Protein AF-A0A450S3E3-F1 (afdb_monomer_lite)

Foldseek 3Di:
DAEDEEEAADDDAAAPCPVVQYYYYHYDDPPPCVVRRYDPPRDDDDDDDDDPVLVVVVPDPVPLPDAPPPRVDPPLVNNLSVLVVVCVVPVDPSSVVVSVVSVD

Organism: NCBI:txid2126562

InterPro domains:
  IPR002489 Glutamate synthase, alpha subunit, C-terminal [PF01493] (1-53)
  IPR036485 Glutamate synthase, alpha subunit, C-terminal domain superfamily [G3DSA:2.160.20.60] (1-104)
  IPR036485 Glutamate synthase, alpha subunit, C-terminal domain superfamily [SSF69336] (1-100)
  IPR051394 Glutamate Synthase [PTHR43100] (1-51)

Secondary structure (DSSP, 8-state):
-EEEEEEE-S---TTBTTT--EEEEEE--SSS-HHHHB-TTS----PPPPPHHHHHHTT-TTGGGS--S-TTS-HHHHHHHHHHHHHHHH--HHHHHHHHHHH-

Structure (mmCIF, N/CA/C/O backbone):
data_AF-A0A450S3E3-F1
#
_entry.id   AF-A0A450S3E3-F1
#
loop_
_atom_site.group_PDB
_atom_site.id
_atom_site.type_symbol
_atom_site.label_atom_id
_atom_site.label_alt_id
_atom_site.label_comp_id
_atom_site.label_asym_id
_atom_site.label_entity_id
_atom_site.label_seq_id
_atom_site.pdbx_PDB_ins_code
_atom_site.Cartn_x
_atom_site.Cartn_y
_atom_site.Cartn_z
_atom_site.occupancy
_atom_site.B_iso_or_equiv
_atom_site.auth_seq_id
_atom_site.auth_comp_id
_atom_site.auth_asym_id
_atom_site.auth_atom_id
_atom_site.pdbx_PDB_model_num
ATOM 1 N N . MET A 1 1 ? 4.925 7.722 -10.499 1.00 93.38 1 MET A N 1
ATOM 2 C CA . MET A 1 1 ? 4.637 8.325 -9.174 1.00 93.38 1 MET A CA 1
ATOM 3 C C . MET A 1 1 ? 5.932 8.919 -8.649 1.00 93.38 1 MET A C 1
ATOM 5 O O . MET A 1 1 ? 6.936 8.222 -8.715 1.00 93.38 1 MET A O 1
ATOM 9 N N . THR A 1 2 ? 5.913 10.179 -8.210 1.00 94.38 2 THR A N 1
ATOM 10 C CA . THR A 1 2 ? 7.109 10.942 -7.794 1.00 94.38 2 THR A CA 1
ATOM 11 C C . THR A 1 2 ? 7.178 11.210 -6.286 1.00 94.38 2 THR A C 1
ATOM 13 O O . THR A 1 2 ? 8.188 11.700 -5.793 1.00 94.38 2 THR A O 1
ATOM 16 N N . GLY A 1 3 ? 6.121 10.886 -5.540 1.00 93.50 3 GLY A N 1
ATOM 17 C CA . GLY A 1 3 ? 6.035 11.038 -4.092 1.00 93.50 3 GLY A CA 1
ATOM 18 C C . GLY A 1 3 ? 4.664 10.607 -3.568 1.00 93.50 3 GLY A C 1
ATOM 19 O O . GLY A 1 3 ? 3.756 10.317 -4.349 1.00 93.50 3 GLY A O 1
ATOM 20 N N . GLY A 1 4 ? 4.517 10.582 -2.243 1.00 93.62 4 GLY A N 1
ATOM 21 C CA . GLY A 1 4 ? 3.275 10.197 -1.570 1.00 93.62 4 GLY A CA 1
ATOM 22 C C . GLY A 1 4 ? 3.165 8.703 -1.260 1.00 93.62 4 GLY A C 1
ATOM 23 O O . GLY A 1 4 ? 4.139 7.952 -1.344 1.00 93.62 4 GLY A O 1
ATOM 24 N N . VAL A 1 5 ? 1.964 8.298 -0.843 1.00 95.62 5 VAL A N 1
ATOM 25 C CA . VAL A 1 5 ? 1.649 6.936 -0.400 1.00 95.62 5 VAL A CA 1
ATOM 26 C C . VAL A 1 5 ? 0.365 6.481 -1.081 1.00 95.62 5 VAL A C 1
ATOM 28 O O . VAL A 1 5 ? -0.637 7.194 -1.048 1.00 95.62 5 VAL A O 1
ATOM 31 N N . VAL A 1 6 ? 0.384 5.289 -1.670 1.00 96.50 6 VAL A N 1
ATOM 32 C CA . VAL A 1 6 ? -0.779 4.659 -2.305 1.00 96.50 6 VAL A CA 1
ATOM 33 C C . VAL A 1 6 ? -1.071 3.323 -1.628 1.00 96.50 6 VAL A C 1
ATOM 35 O O . VAL A 1 6 ? -0.157 2.567 -1.313 1.00 96.50 6 VAL A O 1
ATOM 38 N N . VAL A 1 7 ? -2.352 3.014 -1.431 1.00 97.56 7 VAL A N 1
ATOM 39 C CA . VAL A 1 7 ? -2.819 1.700 -0.970 1.00 97.56 7 VAL A CA 1
ATOM 40 C C . VAL A 1 7 ? -3.748 1.121 -2.032 1.00 97.56 7 VAL A C 1
ATOM 42 O O . VAL A 1 7 ? -4.697 1.781 -2.451 1.00 97.56 7 VAL A O 1
ATOM 45 N N . VAL A 1 8 ? -3.486 -0.112 -2.463 1.00 97.44 8 VAL A N 1
ATOM 46 C CA . VAL A 1 8 ? -4.289 -0.840 -3.451 1.00 97.44 8 VAL A CA 1
ATOM 47 C C . VAL A 1 8 ? -4.811 -2.131 -2.818 1.00 97.44 8 VAL A C 1
ATOM 49 O O . VAL A 1 8 ? -4.083 -3.113 -2.703 1.00 97.44 8 VAL A O 1
ATOM 52 N N . LEU A 1 9 ? -6.088 -2.140 -2.424 1.00 96.69 9 LEU A N 1
ATOM 53 C CA . LEU A 1 9 ? -6.764 -3.262 -1.736 1.00 96.69 9 LEU A CA 1
ATOM 54 C C . LEU A 1 9 ? -7.459 -4.242 -2.703 1.00 96.69 9 LEU A C 1
ATOM 56 O O . LEU A 1 9 ? -8.442 -4.914 -2.374 1.00 96.69 9 LEU A O 1
ATOM 60 N N . GLY A 1 10 ? -6.950 -4.312 -3.932 1.00 93.56 10 GLY A N 1
ATOM 61 C CA . GLY A 1 10 ? -7.502 -5.124 -5.007 1.00 93.56 10 GLY A CA 1
ATOM 62 C C . GLY A 1 10 ? -6.473 -5.444 -6.086 1.00 93.56 10 GLY A C 1
ATOM 63 O O . GLY A 1 10 ? -5.290 -5.126 -5.977 1.00 93.56 10 GLY A O 1
ATOM 64 N N . LYS A 1 11 ? -6.932 -6.087 -7.162 1.00 94.25 11 LYS A N 1
ATOM 65 C CA . LYS A 1 11 ? -6.054 -6.557 -8.236 1.00 94.25 11 LYS A CA 1
ATOM 66 C C . LYS A 1 11 ? -5.426 -5.384 -9.006 1.00 94.25 11 LYS A C 1
ATOM 68 O O . LYS A 1 11 ? -6.134 -4.611 -9.642 1.00 94.25 11 LYS A O 1
ATOM 73 N N . SER A 1 12 ? -4.096 -5.315 -9.031 1.00 94.00 12 SER A N 1
ATOM 74 C CA . SER A 1 12 ? -3.337 -4.416 -9.913 1.00 94.00 12 SER A CA 1
ATOM 75 C C . SER A 1 12 ? -3.278 -4.887 -11.380 1.00 94.00 12 SER A C 1
ATOM 77 O O . SER A 1 12 ? -3.372 -6.080 -11.693 1.00 94.00 12 SER A O 1
ATOM 79 N N . GLY A 1 13 ? -3.109 -3.933 -12.298 1.00 94.94 13 GLY A N 1
ATOM 80 C CA . GLY A 1 13 ? -2.867 -4.190 -13.721 1.00 94.94 13 GLY A CA 1
ATOM 81 C C . GLY A 1 13 ? -1.410 -4.552 -14.034 1.00 94.94 13 GLY A C 1
ATOM 82 O O . GLY A 1 13 ? -0.560 -4.564 -13.149 1.00 94.94 13 GLY A O 1
ATOM 83 N N . ARG A 1 14 ? -1.128 -4.841 -15.312 1.00 96.94 14 ARG A N 1
ATOM 84 C CA . ARG A 1 14 ? 0.241 -5.059 -15.815 1.00 96.94 14 ARG A CA 1
ATOM 85 C C . ARG A 1 14 ? 1.041 -3.756 -15.805 1.00 96.94 14 ARG A C 1
ATOM 87 O O . ARG A 1 14 ? 0.459 -2.684 -15.949 1.00 96.94 14 ARG A O 1
ATOM 94 N N . ASN A 1 15 ? 2.366 -3.882 -15.738 1.00 96.81 15 ASN A N 1
ATOM 95 C CA . ASN A 1 15 ? 3.307 -2.760 -15.762 1.00 96.81 15 ASN A CA 1
ATOM 96 C C . ASN A 1 15 ? 3.070 -1.760 -14.612 1.00 96.81 15 ASN A C 1
ATOM 98 O O . ASN A 1 15 ? 3.282 -0.555 -14.762 1.00 96.81 15 ASN A O 1
ATOM 102 N N . PHE A 1 16 ? 2.598 -2.261 -13.464 1.00 98.00 16 PHE A N 1
ATOM 103 C CA . PHE A 1 16 ? 2.430 -1.458 -12.258 1.00 98.00 16 PHE A CA 1
ATOM 104 C C . PHE A 1 16 ? 3.777 -0.848 -11.845 1.00 98.00 16 PHE A C 1
ATOM 106 O O . PHE A 1 16 ? 4.812 -1.477 -12.032 1.00 98.00 16 PHE A O 1
ATOM 113 N N . ALA A 1 17 ? 3.763 0.363 -11.286 1.00 97.62 17 ALA A N 1
ATOM 114 C CA . ALA A 1 17 ? 4.960 1.101 -10.865 1.00 97.62 17 ALA A CA 1
ATOM 115 C C . ALA A 1 17 ? 5.955 1.489 -11.985 1.00 97.62 17 ALA A C 1
ATOM 117 O O . ALA A 1 17 ? 7.048 1.974 -11.694 1.00 97.62 17 ALA A O 1
ATOM 118 N N . ALA A 1 18 ? 5.586 1.385 -13.267 1.00 97.62 18 ALA A N 1
ATOM 119 C CA . ALA A 1 18 ? 6.410 1.936 -14.345 1.00 97.62 18 ALA A CA 1
ATOM 120 C C . ALA A 1 18 ? 6.630 3.450 -14.157 1.00 97.62 18 ALA A C 1
ATOM 122 O O . ALA A 1 18 ? 5.676 4.215 -13.995 1.00 97.62 18 ALA A O 1
ATOM 123 N N . GLY A 1 19 ? 7.895 3.883 -14.148 1.00 96.88 19 GLY A N 1
ATOM 124 C CA . GLY A 1 19 ? 8.259 5.282 -13.891 1.00 96.88 19 GLY A CA 1
ATOM 125 C C . GLY A 1 19 ? 7.931 5.763 -12.470 1.00 96.88 19 GLY A C 1
ATOM 126 O O . GLY A 1 19 ? 7.720 6.956 -12.242 1.00 96.88 19 GLY A O 1
ATOM 127 N N . MET A 1 20 ? 7.810 4.851 -11.503 1.00 97.31 20 MET A N 1
ATOM 128 C CA . MET A 1 20 ? 7.737 5.200 -10.088 1.00 97.31 20 MET A CA 1
ATOM 129 C C . MET A 1 20 ? 9.150 5.458 -9.562 1.00 97.31 20 MET A C 1
ATOM 131 O O . MET A 1 20 ? 9.913 4.524 -9.365 1.00 97.31 20 MET A O 1
ATOM 135 N N . ASN A 1 21 ? 9.487 6.732 -9.362 1.00 95.31 21 ASN A N 1
ATOM 136 C CA . ASN A 1 21 ? 10.799 7.178 -8.885 1.00 95.31 21 ASN A CA 1
ATOM 137 C C . ASN A 1 21 ? 10.752 7.789 -7.471 1.00 95.31 21 ASN A C 1
ATOM 139 O O . ASN A 1 21 ? 11.781 8.231 -6.968 1.00 95.31 21 ASN A O 1
ATOM 143 N N . GLY A 1 22 ? 9.579 7.820 -6.827 1.00 94.69 22 GLY A N 1
ATOM 144 C CA . GLY A 1 22 ? 9.438 8.272 -5.445 1.00 94.69 22 GLY A CA 1
ATOM 145 C C . GLY A 1 22 ? 8.088 7.919 -4.815 1.00 94.69 22 GLY A C 1
ATOM 146 O O . GLY A 1 22 ? 7.059 7.878 -5.495 1.00 94.69 22 GLY A O 1
ATOM 147 N N . GLY A 1 23 ? 8.106 7.701 -3.496 1.00 94.31 23 GLY A N 1
ATOM 148 C CA . GLY A 1 23 ? 6.950 7.342 -2.666 1.00 94.31 23 GLY A CA 1
ATOM 149 C C . GLY A 1 23 ? 6.815 5.836 -2.402 1.00 94.31 23 GLY A C 1
ATOM 150 O O . GLY A 1 23 ? 7.697 5.058 -2.752 1.00 94.31 23 GLY A O 1
ATOM 151 N N . ILE A 1 24 ? 5.708 5.433 -1.770 1.00 95.81 24 ILE A N 1
ATOM 152 C CA . ILE A 1 24 ? 5.437 4.040 -1.362 1.00 95.81 24 ILE A CA 1
ATOM 153 C C . ILE A 1 24 ? 4.083 3.590 -1.908 1.00 95.81 24 ILE A C 1
ATOM 155 O O . ILE A 1 24 ? 3.113 4.348 -1.885 1.00 95.81 24 ILE A O 1
ATOM 159 N N . ALA A 1 25 ? 4.003 2.343 -2.368 1.00 97.19 25 ALA A N 1
ATOM 160 C CA . ALA A 1 25 ? 2.749 1.704 -2.738 1.00 97.19 25 ALA A CA 1
ATOM 161 C C . ALA A 1 25 ? 2.590 0.386 -1.973 1.00 97.19 25 ALA A C 1
ATOM 163 O O . ALA A 1 25 ? 3.408 -0.519 -2.118 1.00 97.19 25 ALA A O 1
ATOM 164 N N . TYR A 1 26 ? 1.516 0.264 -1.197 1.00 96.81 26 TYR A N 1
ATOM 165 C CA . TYR A 1 26 ? 1.113 -0.991 -0.572 1.00 96.81 26 TYR A CA 1
ATOM 166 C C . TYR A 1 26 ? 0.094 -1.684 -1.465 1.00 96.81 26 TYR A C 1
ATOM 168 O O . TYR A 1 26 ? -0.928 -1.091 -1.818 1.00 96.81 26 TYR A O 1
ATOM 176 N N . VAL A 1 27 ? 0.358 -2.934 -1.832 1.00 97.19 27 VAL A N 1
ATOM 177 C CA . VAL A 1 27 ? -0.513 -3.698 -2.727 1.00 97.19 27 VAL A CA 1
ATOM 178 C C . VAL A 1 27 ? -0.921 -4.998 -2.058 1.00 97.19 27 VAL A C 1
ATOM 180 O O . VAL A 1 27 ? -0.075 -5.781 -1.632 1.00 97.19 27 VAL A O 1
ATOM 183 N N . LEU A 1 28 ? -2.230 -5.229 -1.983 1.00 96.62 28 LEU A N 1
ATOM 184 C CA . LEU A 1 28 ? -2.779 -6.500 -1.542 1.00 96.62 28 LEU A CA 1
ATOM 185 C C . LEU A 1 28 ? -2.605 -7.545 -2.652 1.00 96.62 28 LEU A C 1
ATOM 187 O O . LEU A 1 28 ? -3.282 -7.499 -3.682 1.00 96.62 28 LEU A O 1
ATOM 191 N N . ASP A 1 29 ? -1.707 -8.500 -2.428 1.00 95.88 29 ASP A N 1
ATOM 192 C CA . ASP A 1 29 ? -1.439 -9.599 -3.354 1.00 95.88 29 ASP A CA 1
ATOM 193 C C . ASP A 1 29 ? -2.097 -10.908 -2.894 1.00 95.88 29 ASP A C 1
ATOM 195 O O . ASP A 1 29 ? -1.457 -11.788 -2.326 1.00 95.88 29 ASP A O 1
ATOM 199 N N . GLU A 1 30 ? -3.401 -11.049 -3.146 1.00 93.81 30 GLU A N 1
ATOM 200 C CA . GLU A 1 30 ? -4.160 -12.252 -2.758 1.00 93.81 30 GLU A CA 1
ATOM 201 C C . GLU A 1 30 ? -3.743 -13.513 -3.539 1.00 93.81 30 GLU A C 1
ATOM 203 O O . GLU A 1 30 ? -4.042 -14.625 -3.110 1.00 93.81 30 GLU A O 1
ATOM 208 N N . LYS A 1 31 ? -3.089 -13.358 -4.699 1.00 94.81 31 LYS A N 1
ATOM 209 C CA . LYS A 1 31 ? -2.722 -14.472 -5.592 1.00 94.81 31 LYS A CA 1
ATOM 210 C C . LYS A 1 31 ? -1.240 -14.839 -5.548 1.00 94.81 31 LYS A C 1
ATOM 212 O O . LYS A 1 31 ? -0.879 -15.873 -6.101 1.00 94.81 31 LYS A O 1
ATOM 217 N N . GLY A 1 32 ? -0.400 -14.013 -4.928 1.00 95.00 32 GLY A N 1
ATOM 218 C CA . GLY A 1 32 ? 1.052 -14.197 -4.945 1.00 95.00 32 GLY A CA 1
ATOM 219 C C . GLY A 1 32 ? 1.681 -13.944 -6.321 1.00 95.00 32 GLY A C 1
ATOM 220 O O . GLY A 1 32 ? 2.772 -14.439 -6.588 1.00 95.00 32 GLY A O 1
ATOM 221 N N . ASP A 1 33 ? 0.983 -13.239 -7.217 1.00 95.38 33 ASP A N 1
ATOM 222 C CA . ASP A 1 33 ? 1.385 -13.016 -8.614 1.00 95.38 33 ASP A CA 1
ATOM 223 C C . ASP A 1 33 ? 1.657 -11.533 -8.923 1.00 95.38 33 ASP A C 1
ATOM 225 O O . ASP A 1 33 ? 1.710 -11.124 -10.091 1.00 95.38 33 ASP A O 1
ATOM 229 N N . PHE A 1 34 ? 1.797 -10.692 -7.893 1.00 96.75 34 PHE A N 1
ATOM 230 C CA . PHE A 1 34 ? 2.051 -9.265 -8.081 1.00 96.75 34 PHE A CA 1
ATOM 231 C C . PHE A 1 34 ? 3.397 -8.991 -8.760 1.00 96.75 34 PHE A C 1
ATOM 233 O O . PHE A 1 34 ? 3.467 -8.107 -9.614 1.00 96.75 34 PHE A O 1
ATOM 240 N N . ASP A 1 35 ? 4.430 -9.780 -8.451 1.00 95.50 35 ASP A N 1
ATOM 241 C CA . ASP A 1 35 ? 5.778 -9.623 -9.017 1.00 95.50 35 ASP A CA 1
ATOM 242 C C . ASP A 1 35 ? 5.771 -9.646 -10.556 1.00 95.50 35 ASP A C 1
ATOM 244 O O . ASP A 1 35 ? 6.378 -8.797 -11.200 1.00 95.50 35 ASP A O 1
ATOM 248 N N . ILE A 1 36 ? 4.960 -10.527 -11.153 1.00 96.44 36 ILE A N 1
ATOM 249 C CA . ILE A 1 36 ? 4.816 -10.679 -12.612 1.00 96.44 36 ILE A CA 1
ATOM 250 C C . ILE A 1 36 ? 4.173 -9.436 -13.255 1.00 96.44 36 ILE A C 1
ATOM 252 O O . ILE A 1 36 ? 4.351 -9.151 -14.440 1.00 96.44 36 ILE A O 1
ATOM 256 N N . ARG A 1 37 ? 3.372 -8.694 -12.488 1.00 96.12 37 ARG A N 1
ATOM 257 C CA . ARG A 1 37 ? 2.630 -7.515 -12.954 1.00 96.12 37 ARG A CA 1
ATOM 258 C C . ARG A 1 37 ? 3.370 -6.208 -12.673 1.00 96.12 37 ARG A C 1
ATOM 260 O O . ARG A 1 37 ? 2.958 -5.171 -13.200 1.00 96.12 37 ARG A O 1
ATOM 267 N N . CYS A 1 38 ? 4.435 -6.249 -11.877 1.00 97.56 38 CYS A N 1
ATOM 268 C CA . CYS A 1 38 ? 5.189 -5.087 -11.439 1.00 97.56 38 CYS A CA 1
ATOM 269 C C . CYS A 1 38 ? 6.374 -4.798 -12.370 1.00 97.56 38 CYS A C 1
ATOM 271 O O . CYS A 1 38 ? 7.131 -5.688 -12.752 1.00 97.56 38 CYS A O 1
ATOM 273 N N . ASN A 1 39 ? 6.558 -3.531 -12.726 1.00 97.69 39 ASN A N 1
ATOM 274 C CA . ASN A 1 39 ? 7.757 -3.063 -13.398 1.00 97.69 39 ASN A CA 1
ATOM 275 C C . ASN A 1 39 ? 8.838 -2.775 -12.353 1.00 97.69 39 ASN A C 1
ATOM 277 O O . ASN A 1 39 ? 8.770 -1.769 -11.655 1.00 97.69 39 ASN A O 1
ATOM 281 N N . ARG A 1 40 ? 9.853 -3.639 -12.281 1.00 96.31 40 ARG A N 1
ATOM 282 C CA . ARG A 1 40 ? 10.930 -3.574 -11.279 1.00 96.31 40 ARG A CA 1
ATOM 283 C C . ARG A 1 40 ? 12.125 -2.706 -11.689 1.00 96.31 40 ARG A C 1
ATOM 285 O O . ARG A 1 40 ? 13.158 -2.755 -11.036 1.00 96.31 40 ARG A O 1
ATOM 292 N N . ALA A 1 41 ? 12.018 -1.918 -12.763 1.00 97.25 41 ALA A N 1
ATOM 293 C CA . ALA A 1 41 ? 13.148 -1.125 -13.257 1.00 97.25 41 ALA A CA 1
ATOM 294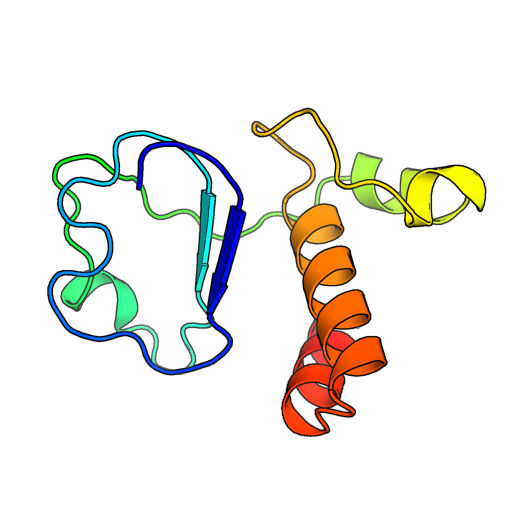 C C . ALA A 1 41 ? 13.589 -0.017 -12.283 1.00 97.25 41 ALA A C 1
ATOM 296 O O . ALA A 1 41 ? 14.748 0.383 -12.303 1.00 97.25 41 ALA A O 1
ATOM 297 N N . MET A 1 42 ? 12.668 0.500 -11.461 1.00 96.38 42 MET A N 1
ATOM 298 C CA . MET A 1 42 ? 12.919 1.618 -10.535 1.00 96.38 42 MET A CA 1
ATOM 299 C C . MET A 1 42 ? 12.363 1.386 -9.125 1.00 96.38 42 MET A C 1
ATOM 301 O O . MET A 1 42 ? 12.441 2.278 -8.285 1.00 96.38 42 MET A O 1
ATOM 305 N N . VAL A 1 43 ? 11.785 0.211 -8.860 1.00 96.75 43 VAL A N 1
ATOM 306 C CA . VAL A 1 43 ? 11.166 -0.104 -7.567 1.00 96.75 43 VAL A CA 1
ATOM 307 C C . VAL A 1 43 ? 11.614 -1.461 -7.058 1.00 96.75 43 VAL A C 1
ATOM 309 O O . VAL A 1 43 ? 11.882 -2.382 -7.832 1.00 96.75 43 VAL A O 1
ATOM 312 N N . GLU A 1 44 ? 11.614 -1.588 -5.739 1.00 95.50 44 GLU A N 1
ATOM 313 C CA . GLU A 1 44 ? 11.808 -2.843 -5.031 1.00 95.50 44 GLU A CA 1
ATOM 314 C C . GLU A 1 44 ? 10.478 -3.316 -4.433 1.00 95.50 44 GLU A C 1
ATOM 316 O O . GLU A 1 44 ? 9.633 -2.511 -4.038 1.00 95.50 44 GLU A O 1
ATOM 321 N N . ILE A 1 45 ? 10.282 -4.634 -4.393 1.00 95.81 45 ILE A N 1
ATOM 322 C CA . ILE A 1 45 ? 9.134 -5.256 -3.736 1.00 95.81 45 ILE A CA 1
ATOM 323 C C . ILE A 1 45 ? 9.636 -5.878 -2.441 1.00 95.81 45 ILE A C 1
ATOM 325 O O . ILE A 1 45 ? 10.468 -6.782 -2.471 1.00 95.81 45 ILE A O 1
ATOM 329 N N . ALA A 1 46 ? 9.078 -5.429 -1.323 1.00 94.12 46 ALA A N 1
ATOM 330 C CA . ALA A 1 46 ? 9.337 -5.980 -0.004 1.00 94.12 46 ALA A CA 1
ATOM 331 C C . ALA A 1 46 ? 8.016 -6.358 0.674 1.00 94.12 46 ALA A C 1
ATOM 333 O O . ALA A 1 46 ? 6.974 -5.740 0.444 1.00 94.12 46 ALA A O 1
ATOM 334 N N . LYS A 1 47 ? 8.059 -7.394 1.515 1.00 92.75 47 LYS A N 1
ATOM 335 C CA . LYS A 1 47 ? 6.950 -7.701 2.423 1.00 92.75 47 LYS A CA 1
ATOM 336 C C . LYS A 1 47 ? 6.980 -6.714 3.585 1.00 92.75 47 LYS A C 1
ATOM 338 O O . LYS A 1 47 ? 8.054 -6.354 4.053 1.00 92.75 47 LYS A O 1
ATOM 343 N N . ILE A 1 48 ? 5.803 -6.330 4.068 1.00 90.31 48 ILE A N 1
ATOM 344 C CA . ILE A 1 48 ? 5.690 -5.492 5.263 1.00 90.31 48 ILE A CA 1
ATOM 345 C C . ILE A 1 48 ? 6.146 -6.310 6.470 1.00 90.31 48 ILE A C 1
ATOM 347 O O . ILE A 1 48 ? 5.641 -7.411 6.701 1.00 90.31 48 ILE A O 1
ATOM 351 N N . ALA A 1 49 ? 7.092 -5.761 7.225 1.00 84.75 49 ALA A N 1
ATOM 352 C CA . ALA A 1 49 ? 7.466 -6.256 8.539 1.00 84.75 49 ALA A CA 1
ATOM 353 C C . ALA A 1 49 ? 6.753 -5.429 9.616 1.00 84.75 49 ALA A C 1
ATOM 355 O O . ALA A 1 49 ? 6.564 -4.224 9.453 1.00 84.75 49 ALA A O 1
ATOM 356 N N . GLU A 1 50 ? 6.356 -6.071 10.716 1.00 75.50 50 GLU A N 1
ATOM 357 C CA . GLU A 1 50 ? 5.950 -5.331 11.910 1.00 75.50 50 GLU A CA 1
ATOM 358 C C . GLU A 1 50 ? 7.196 -4.906 12.685 1.00 75.50 50 GLU A C 1
ATOM 360 O O . GLU A 1 50 ? 8.004 -5.745 13.092 1.00 75.50 50 GLU A O 1
ATOM 365 N N . GLU A 1 51 ? 7.339 -3.605 12.916 1.00 78.81 51 GLU A N 1
ATOM 366 C CA . GLU A 1 51 ? 8.396 -3.076 13.768 1.00 78.81 51 GLU A CA 1
ATOM 367 C C . GLU A 1 51 ? 7.911 -3.015 15.227 1.00 78.81 51 GLU A C 1
ATOM 369 O O . GLU A 1 51 ? 6.775 -2.604 15.477 1.00 78.81 51 GLU A O 1
ATOM 374 N N . PRO A 1 52 ? 8.746 -3.352 16.230 1.00 72.94 52 PRO A N 1
ATOM 375 C CA . PRO A 1 52 ? 8.365 -3.230 17.642 1.00 72.94 52 PRO A CA 1
ATOM 376 C C . PRO A 1 52 ? 7.857 -1.824 18.006 1.00 72.94 52 PRO A C 1
ATOM 378 O O . PRO A 1 52 ? 6.888 -1.685 18.750 1.00 72.94 52 PRO A O 1
ATOM 381 N N . ALA 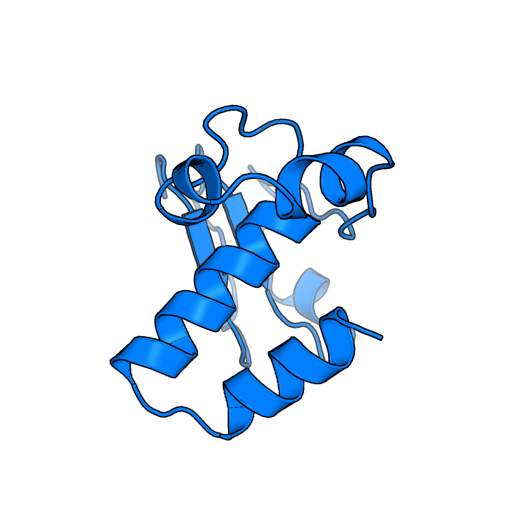A 1 53 ? 8.458 -0.791 17.405 1.00 69.62 53 ALA A N 1
ATOM 382 C CA . ALA A 1 53 ? 8.100 0.613 17.595 1.00 69.62 53 ALA A CA 1
ATOM 383 C C . ALA A 1 53 ? 6.684 0.974 17.097 1.00 69.62 53 ALA A C 1
ATOM 385 O O . ALA A 1 53 ? 6.104 1.961 17.557 1.00 69.62 53 ALA A O 1
ATOM 386 N N . ASP A 1 54 ? 6.094 0.185 16.191 1.00 69.38 54 ASP A N 1
ATOM 387 C CA . ASP A 1 54 ? 4.730 0.423 15.697 1.00 69.38 54 ASP A CA 1
ATOM 388 C C . ASP A 1 54 ? 3.671 0.136 16.765 1.00 69.38 54 ASP A C 1
ATOM 390 O O . ASP A 1 54 ? 2.613 0.770 16.777 1.00 69.38 54 ASP A O 1
ATOM 394 N N . LYS A 1 55 ? 3.964 -0.781 17.696 1.00 66.06 55 LYS A N 1
ATOM 395 C CA . LYS A 1 55 ? 3.046 -1.163 18.778 1.00 66.06 55 LYS A CA 1
ATOM 396 C C . LYS A 1 55 ? 2.954 -0.089 19.860 1.00 66.06 55 LYS A C 1
ATOM 398 O O . LYS A 1 55 ? 1.887 0.110 20.435 1.00 66.06 55 LYS A O 1
ATOM 403 N N . GLU A 1 56 ? 4.043 0.634 20.110 1.00 62.84 56 GLU A N 1
ATOM 404 C CA . GLU A 1 56 ? 4.095 1.686 21.133 1.00 62.84 56 GLU A CA 1
ATOM 405 C C . GLU A 1 56 ? 3.356 2.962 20.695 1.00 62.84 56 GLU A C 1
ATOM 407 O O . GLU A 1 56 ? 2.649 3.573 21.499 1.00 62.84 56 GLU A O 1
ATOM 412 N N . ARG A 1 57 ? 3.431 3.322 19.405 1.00 61.25 57 ARG A N 1
ATOM 413 C CA . ARG A 1 57 ? 2.792 4.530 18.843 1.00 61.25 57 ARG A CA 1
ATOM 414 C C . ARG A 1 57 ? 1.270 4.473 18.717 1.00 61.25 57 ARG A C 1
ATOM 416 O O . ARG A 1 57 ? 0.633 5.514 18.599 1.00 61.25 57 ARG A O 1
ATOM 423 N N . MET A 1 58 ? 0.643 3.297 18.771 1.00 56.16 58 MET A N 1
ATOM 424 C CA . MET A 1 58 ? -0.828 3.196 18.701 1.00 56.16 58 MET A CA 1
ATOM 425 C C . MET A 1 58 ? -1.555 3.735 19.951 1.00 56.16 58 MET A C 1
ATOM 427 O O . MET A 1 58 ? -2.787 3.860 19.939 1.00 56.16 58 MET A O 1
ATOM 431 N N . ASN A 1 59 ? -0.814 4.086 21.010 1.00 54.69 59 ASN A N 1
ATOM 432 C CA . ASN A 1 59 ? -1.362 4.454 22.316 1.00 54.69 59 ASN A CA 1
ATOM 433 C C . ASN A 1 59 ? -1.528 5.969 22.552 1.00 54.69 59 ASN A C 1
ATOM 435 O O . ASN A 1 59 ? -2.142 6.354 23.546 1.00 54.69 59 ASN A O 1
ATOM 439 N N . THR A 1 60 ? -1.057 6.839 21.653 1.00 54.88 60 THR A N 1
ATOM 440 C CA . THR A 1 60 ? -1.179 8.305 21.779 1.00 54.88 60 THR A CA 1
ATOM 441 C C . THR A 1 60 ? -2.339 8.845 20.911 1.00 54.88 60 THR A C 1
ATOM 443 O O . THR A 1 60 ? -2.390 8.605 19.703 1.00 54.88 60 THR A O 1
ATOM 446 N N . PRO A 1 61 ? -3.327 9.571 21.479 1.00 56.53 61 PRO A N 1
ATOM 447 C CA . PRO A 1 61 ? -4.499 10.058 20.732 1.00 56.53 61 PRO A CA 1
ATOM 448 C C . PRO A 1 61 ? -4.187 11.066 19.615 1.00 56.53 61 PRO A C 1
ATOM 450 O O . PRO A 1 61 ? -4.908 11.121 18.618 1.00 56.53 61 PRO A O 1
ATOM 453 N N . GLU A 1 62 ? -3.133 11.866 19.777 1.00 52.00 62 GLU A N 1
ATOM 454 C CA . GLU A 1 62 ? -2.780 12.964 18.865 1.00 52.00 62 GLU A CA 1
ATOM 455 C C . GLU A 1 62 ? -2.053 12.471 17.602 1.00 52.00 62 GLU A C 1
ATOM 457 O O . GLU A 1 62 ? -2.258 13.025 16.521 1.00 52.00 62 GLU A O 1
ATOM 462 N N . GLU A 1 63 ? -1.309 11.362 17.684 1.00 52.09 63 GLU A N 1
ATOM 463 C CA . GLU A 1 63 ? -0.570 10.796 16.544 1.00 52.09 63 GLU A CA 1
ATOM 464 C C . GLU A 1 63 ? -1.454 9.952 15.605 1.00 52.09 63 GLU A C 1
ATOM 466 O O . GLU A 1 63 ? -1.090 9.733 14.452 1.00 52.09 63 GLU A O 1
ATOM 471 N N . LYS A 1 64 ? -2.677 9.572 16.013 1.00 56.09 64 LYS A N 1
ATOM 472 C CA . LYS A 1 64 ? -3.646 8.860 15.145 1.00 56.09 64 LYS A CA 1
ATOM 473 C C . LYS A 1 64 ? -4.123 9.693 13.942 1.00 56.09 64 LYS A C 1
ATOM 475 O O . LYS A 1 64 ? -4.658 9.154 12.967 1.00 56.09 64 LYS A O 1
ATOM 480 N N . ARG A 1 65 ? -3.956 11.021 13.984 1.00 62.06 65 ARG A N 1
ATOM 481 C CA . ARG A 1 65 ? -4.423 11.944 12.931 1.00 62.06 65 ARG A CA 1
ATOM 482 C C . ARG A 1 65 ? -3.423 12.193 11.810 1.00 62.06 65 ARG A C 1
ATOM 484 O O . ARG A 1 65 ? -3.855 12.561 10.717 1.00 62.06 65 ARG A O 1
ATOM 491 N N . GLU A 1 66 ? -2.136 11.926 11.993 1.00 73.12 66 GLU A N 1
ATOM 492 C CA . GLU A 1 66 ? -1.115 12.147 10.960 1.00 73.12 66 GLU A CA 1
ATOM 493 C C . GLU A 1 66 ? -0.478 10.830 10.508 1.00 73.12 66 GLU A C 1
ATOM 495 O O . GLU A 1 66 ? -0.460 9.847 11.237 1.00 73.12 66 GLU A O 1
ATOM 500 N N . LEU A 1 67 ? -0.011 10.782 9.258 1.00 80.62 67 LEU A N 1
ATOM 501 C CA . LEU A 1 67 ? 0.746 9.625 8.780 1.00 80.62 67 LEU A CA 1
ATOM 502 C C . LEU A 1 67 ? 2.192 9.721 9.282 1.00 80.62 67 LEU A C 1
ATOM 504 O O . LEU A 1 67 ? 2.727 10.833 9.347 1.00 80.62 67 LEU A O 1
ATOM 508 N N . PRO A 1 68 ? 2.866 8.589 9.559 1.00 79.31 68 PRO A N 1
ATOM 509 C CA . PRO A 1 68 ? 4.275 8.606 9.925 1.00 79.31 68 PRO A CA 1
ATOM 510 C C . PRO A 1 68 ? 5.114 9.286 8.834 1.00 79.31 68 PRO A C 1
ATOM 512 O O . PRO A 1 68 ? 5.173 8.804 7.698 1.00 79.31 68 PRO A O 1
ATOM 515 N N . LYS A 1 69 ? 5.770 10.401 9.190 1.00 79.44 69 LYS A N 1
ATOM 516 C CA . LYS A 1 69 ? 6.594 11.214 8.272 1.00 79.44 69 LYS A CA 1
ATOM 517 C C . LYS A 1 69 ? 7.841 10.472 7.786 1.00 79.44 69 LYS A C 1
ATOM 519 O O . LYS A 1 69 ? 8.293 10.705 6.670 1.00 79.44 69 LYS A O 1
ATOM 524 N N . ASN A 1 70 ? 8.390 9.584 8.618 1.00 82.75 70 ASN A N 1
ATOM 525 C CA . ASN A 1 70 ? 9.515 8.738 8.237 1.00 82.75 70 ASN A CA 1
ATOM 526 C C . ASN A 1 70 ? 9.044 7.642 7.276 1.00 82.75 70 ASN A C 1
ATOM 528 O O . ASN A 1 70 ? 8.434 6.677 7.717 1.00 82.75 70 ASN A O 1
ATOM 532 N N . MET A 1 71 ? 9.356 7.789 5.991 1.00 83.50 71 MET A N 1
ATOM 533 C CA . MET A 1 71 ? 9.001 6.841 4.928 1.00 83.50 71 MET A CA 1
ATOM 534 C C . MET A 1 71 ? 9.853 5.560 4.929 1.00 83.50 71 MET A C 1
ATOM 536 O O . MET A 1 71 ? 9.533 4.637 4.197 1.00 83.50 71 MET A O 1
ATOM 540 N N . LEU A 1 72 ? 10.923 5.485 5.724 1.00 81.94 72 LEU A N 1
ATOM 541 C CA . LEU A 1 72 ? 11.803 4.309 5.797 1.00 81.94 72 LEU A CA 1
ATOM 542 C C . LEU A 1 72 ? 11.387 3.294 6.868 1.00 81.94 72 LEU A C 1
ATOM 544 O O . LEU A 1 72 ? 12.083 2.306 7.067 1.00 81.94 72 LEU A O 1
ATOM 548 N N . GLY A 1 73 ? 10.290 3.553 7.572 1.00 85.00 73 GLY A N 1
ATOM 549 C CA . GLY A 1 73 ? 9.745 2.635 8.562 1.00 85.00 73 GLY A CA 1
ATOM 550 C C . GLY A 1 73 ? 8.268 2.890 8.804 1.00 85.00 73 GLY A C 1
ATOM 551 O O . GLY A 1 73 ? 7.631 3.717 8.128 1.00 85.00 73 GLY A O 1
ATOM 552 N N . HIS A 1 74 ? 7.731 2.197 9.802 1.00 87.69 74 HIS A N 1
ATOM 553 C CA . HIS A 1 74 ? 6.327 2.284 10.206 1.00 87.69 74 HIS A CA 1
ATOM 554 C C . HIS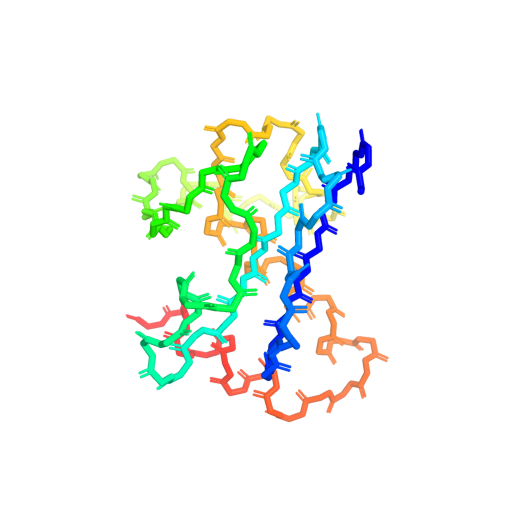 A 1 74 ? 5.337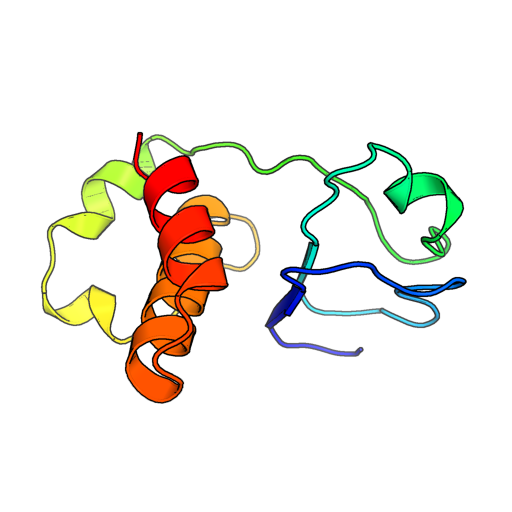 1.889 9.103 1.00 87.69 74 HIS A C 1
ATOM 556 O O . HIS A 1 74 ? 4.245 2.460 8.997 1.00 87.69 74 HIS A O 1
ATOM 562 N N . ASP A 1 75 ? 5.716 0.944 8.242 1.00 90.81 75 ASP A N 1
ATOM 563 C CA . ASP A 1 75 ? 4.883 0.517 7.118 1.00 90.81 75 ASP A CA 1
ATOM 564 C C . ASP A 1 75 ? 3.552 -0.076 7.577 1.00 90.81 75 ASP A C 1
ATOM 566 O O . ASP A 1 75 ? 2.496 0.300 7.059 1.00 90.81 75 ASP A O 1
ATOM 570 N N . ALA A 1 76 ? 3.587 -0.948 8.589 1.00 89.25 76 ALA A N 1
ATOM 571 C CA . ALA A 1 76 ? 2.388 -1.561 9.145 1.00 89.25 76 ALA A CA 1
ATOM 572 C C . ALA A 1 76 ? 1.451 -0.499 9.737 1.00 89.25 76 ALA A C 1
ATOM 574 O O . ALA A 1 76 ? 0.259 -0.480 9.424 1.00 89.25 76 ALA A O 1
ATOM 575 N N . LEU A 1 77 ? 1.990 0.431 10.532 1.00 87.62 77 LEU A N 1
ATOM 576 C CA . LEU A 1 77 ? 1.217 1.527 11.119 1.00 87.62 77 LEU A CA 1
ATOM 577 C C . LEU A 1 77 ? 0.609 2.439 10.042 1.00 87.62 77 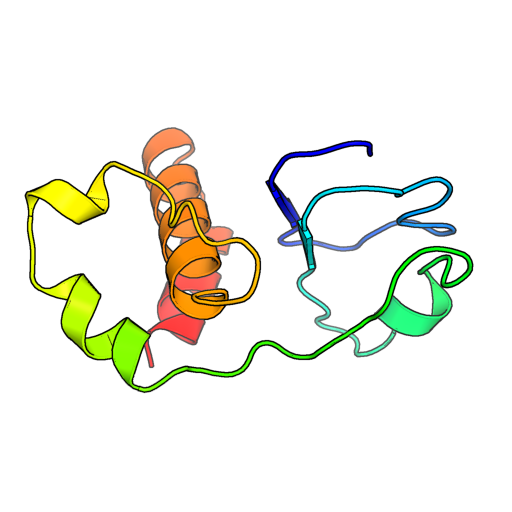LEU A C 1
ATOM 579 O O . LEU A 1 77 ? -0.586 2.752 10.091 1.00 87.62 77 LEU A O 1
ATOM 583 N N . ARG A 1 78 ? 1.403 2.848 9.044 1.00 91.31 78 ARG A N 1
ATOM 584 C CA . ARG A 1 78 ? 0.951 3.696 7.931 1.00 91.31 78 ARG A CA 1
ATOM 585 C C . ARG A 1 78 ? -0.164 3.024 7.135 1.00 91.31 78 ARG A C 1
ATOM 587 O O . ARG A 1 78 ? -1.179 3.667 6.863 1.00 91.31 78 ARG A O 1
ATOM 594 N N . LEU A 1 79 ? 0.001 1.746 6.791 1.00 93.12 79 LEU A N 1
ATOM 595 C CA . LEU A 1 79 ? -1.004 0.968 6.072 1.00 93.12 79 LEU A CA 1
ATOM 596 C C . LEU A 1 79 ? -2.302 0.854 6.878 1.00 93.12 79 LEU A C 1
ATOM 598 O O . LEU A 1 79 ? -3.357 1.222 6.361 1.00 93.12 79 LEU A O 1
ATOM 602 N N . LYS A 1 80 ? -2.232 0.414 8.145 1.00 91.50 80 LYS A N 1
ATOM 603 C CA . LYS A 1 80 ? -3.410 0.279 9.026 1.00 91.50 80 LYS A CA 1
ATOM 604 C C . LYS A 1 80 ? -4.167 1.610 9.131 1.00 91.50 80 LYS A C 1
ATOM 606 O O . LYS A 1 80 ? -5.375 1.648 8.910 1.00 91.50 80 LYS A O 1
ATOM 611 N N . THR A 1 81 ? -3.442 2.715 9.324 1.00 90.94 81 THR A N 1
ATOM 612 C CA . THR A 1 81 ? -4.009 4.074 9.408 1.00 90.94 81 THR A CA 1
ATOM 613 C C . THR A 1 81 ? -4.740 4.480 8.124 1.00 90.94 81 THR A C 1
ATOM 615 O O . THR A 1 81 ? -5.829 5.054 8.172 1.00 90.94 81 THR A O 1
ATOM 618 N N . LEU A 1 82 ? -4.159 4.203 6.953 1.00 94.12 82 LEU A N 1
ATOM 619 C CA . LEU A 1 82 ? -4.770 4.544 5.665 1.00 94.12 82 LEU A CA 1
ATOM 620 C C . LEU A 1 82 ? -6.023 3.713 5.376 1.00 94.12 82 LEU A C 1
ATOM 622 O O . LEU A 1 82 ? -7.008 4.265 4.883 1.00 94.12 82 LEU A O 1
ATOM 626 N N . ILE A 1 83 ? -6.012 2.422 5.714 1.00 95.12 83 ILE A N 1
ATOM 627 C CA . ILE A 1 83 ? -7.182 1.550 5.557 1.00 95.12 83 ILE A CA 1
ATOM 628 C C . ILE A 1 83 ? -8.295 1.977 6.520 1.00 95.12 83 ILE A C 1
ATOM 630 O O . ILE A 1 83 ? -9.434 2.135 6.088 1.00 95.12 83 ILE A O 1
ATOM 634 N N . GLU A 1 84 ? -7.982 2.251 7.790 1.00 93.19 84 GLU A N 1
ATOM 635 C CA . GLU A 1 84 ? -8.961 2.739 8.771 1.00 93.19 84 GLU A CA 1
ATOM 636 C C . GLU A 1 84 ? -9.622 4.042 8.300 1.00 93.19 84 GLU A C 1
ATOM 638 O O . GLU A 1 84 ? -10.850 4.173 8.310 1.00 93.19 84 GLU A O 1
ATOM 643 N N . ARG A 1 85 ? -8.820 4.994 7.802 1.00 93.81 85 ARG A N 1
ATOM 644 C CA . ARG A 1 85 ? -9.347 6.224 7.195 1.00 93.81 85 ARG A CA 1
ATOM 645 C C . ARG A 1 85 ? -10.240 5.918 6.007 1.00 93.81 85 ARG A C 1
ATOM 647 O O . ARG A 1 85 ? -11.312 6.511 5.923 1.00 93.81 85 ARG A O 1
ATOM 654 N N . HIS A 1 86 ? -9.826 5.029 5.107 1.00 96.50 86 HIS A N 1
ATOM 655 C CA . HIS A 1 86 ? -10.637 4.660 3.952 1.00 96.50 86 HIS A CA 1
ATOM 656 C C . HIS A 1 86 ? -11.999 4.115 4.395 1.00 96.50 86 HIS A C 1
ATOM 658 O O . HIS A 1 86 ? -13.021 4.670 4.004 1.00 96.50 86 HIS A O 1
ATOM 664 N N . VAL A 1 87 ? -12.019 3.124 5.292 1.00 96.56 87 VAL A N 1
ATOM 665 C CA . VAL A 1 87 ? -13.249 2.534 5.848 1.00 96.56 87 VAL A CA 1
ATOM 666 C C . VAL A 1 87 ? -14.143 3.602 6.475 1.00 96.56 87 VAL A C 1
ATOM 668 O O . VAL A 1 87 ? -15.341 3.630 6.203 1.00 96.56 87 VAL A O 1
ATOM 671 N N . ARG A 1 88 ? -13.574 4.522 7.262 1.00 95.50 88 ARG A N 1
ATOM 672 C CA . ARG A 1 88 ? -14.327 5.613 7.893 1.00 95.50 88 ARG A CA 1
ATOM 673 C C . ARG A 1 88 ? -14.987 6.553 6.880 1.00 95.50 88 ARG A C 1
ATOM 675 O O . ARG A 1 88 ? -16.086 7.030 7.139 1.00 95.50 88 ARG A O 1
ATOM 682 N N . HIS A 1 89 ? -14.319 6.844 5.764 1.00 97.06 89 HIS A N 1
ATOM 683 C CA . HIS A 1 89 ? -14.824 7.785 4.758 1.00 97.06 89 HIS A CA 1
ATOM 684 C C . HIS A 1 89 ? -15.753 7.131 3.732 1.00 97.06 89 HIS A C 1
ATOM 686 O O . HIS A 1 89 ? -16.614 7.814 3.184 1.00 97.06 89 HIS A O 1
ATOM 692 N N . THR A 1 90 ? -15.587 5.836 3.450 1.00 97.75 90 THR A N 1
ATOM 693 C CA . THR A 1 90 ? -16.328 5.147 2.379 1.00 97.75 90 THR A CA 1
ATOM 694 C C . THR A 1 90 ? -17.353 4.138 2.883 1.00 97.75 90 THR A C 1
ATOM 696 O O . THR A 1 90 ? -18.221 3.724 2.118 1.00 97.75 90 THR A O 1
ATOM 699 N N . GLY A 1 91 ? -17.267 3.711 4.145 1.00 97.25 91 GLY A N 1
ATOM 700 C CA . GLY A 1 91 ? -18.076 2.612 4.676 1.00 97.25 91 GLY A CA 1
ATOM 701 C C . GLY A 1 91 ? -17.732 1.247 4.063 1.00 97.25 91 GLY A C 1
ATOM 702 O O . GLY A 1 91 ? -18.560 0.334 4.095 1.00 97.25 91 GLY A O 1
ATOM 703 N N . SER A 1 92 ? -16.540 1.094 3.470 1.00 98.00 92 SER A N 1
ATOM 704 C CA . SER A 1 92 ? -16.131 -0.136 2.781 1.00 98.00 92 SER A CA 1
ATOM 705 C C . SER A 1 92 ? -16.066 -1.340 3.727 1.00 98.00 92 SER A C 1
ATOM 707 O O . SER A 1 92 ? -15.150 -1.480 4.538 1.00 98.00 92 SER A O 1
ATOM 709 N N . LYS A 1 93 ? -17.025 -2.265 3.583 1.00 97.31 93 LYS A N 1
ATOM 710 C CA . LYS A 1 93 ? -17.056 -3.528 4.344 1.00 97.31 93 LYS A CA 1
ATOM 711 C C . LYS A 1 93 ? -15.878 -4.441 4.008 1.00 97.31 93 LYS A C 1
ATOM 713 O O . LYS A 1 93 ? -15.360 -5.114 4.893 1.00 97.31 93 LYS A O 1
ATOM 718 N N . ARG A 1 94 ? -15.462 -4.476 2.736 1.00 96.31 94 ARG A N 1
ATOM 719 C CA . ARG A 1 94 ? -14.324 -5.294 2.286 1.00 96.31 94 ARG A CA 1
ATOM 720 C C . ARG A 1 94 ? -13.040 -4.837 2.966 1.00 96.31 94 ARG A C 1
ATOM 722 O O . ARG A 1 94 ? -12.298 -5.666 3.480 1.00 96.31 94 ARG A O 1
ATOM 729 N N . ASP A 1 95 ? -12.811 -3.532 3.003 1.00 96.38 95 ASP A N 1
ATOM 730 C CA . ASP A 1 95 ? -11.572 -2.990 3.554 1.00 96.38 95 ASP A CA 1
ATOM 731 C C . ASP A 1 95 ? -11.566 -3.049 5.078 1.00 96.38 95 ASP A C 1
ATOM 733 O O . ASP A 1 95 ? -10.510 -3.247 5.669 1.00 96.38 95 ASP A O 1
ATOM 737 N N . TRP A 1 96 ? -12.743 -3.008 5.712 1.00 95.81 96 TRP A N 1
ATOM 738 C CA . TRP A 1 96 ? -12.880 -3.333 7.130 1.00 95.81 96 TRP A CA 1
ATOM 739 C C . TRP A 1 96 ? -12.457 -4.779 7.419 1.00 95.81 96 TRP A C 1
ATOM 741 O O . TRP A 1 96 ? -11.650 -5.012 8.310 1.00 95.81 96 TRP A O 1
ATOM 751 N N . MET A 1 97 ? -12.894 -5.752 6.611 1.00 96.31 97 MET A N 1
ATOM 752 C CA . MET A 1 97 ? -12.449 -7.147 6.767 1.00 96.31 97 MET A CA 1
ATOM 753 C C . MET A 1 97 ? -10.939 -7.315 6.553 1.00 96.31 97 MET A C 1
ATOM 755 O O . MET A 1 97 ? -10.323 -8.178 7.173 1.00 96.31 97 MET A O 1
ATOM 759 N N . ILE A 1 98 ? -10.337 -6.525 5.661 1.00 95.00 98 ILE A N 1
ATOM 760 C CA . ILE A 1 98 ? -8.881 -6.518 5.467 1.00 95.00 98 ILE A CA 1
ATOM 761 C C . ILE A 1 98 ? -8.188 -5.918 6.695 1.00 95.00 98 ILE A C 1
ATOM 763 O O . ILE A 1 98 ? -7.199 -6.479 7.158 1.00 95.00 98 ILE A O 1
ATOM 767 N N . LEU A 1 99 ? -8.713 -4.820 7.242 1.00 92.75 99 LEU A N 1
ATOM 768 C CA . LEU A 1 99 ? -8.180 -4.175 8.441 1.00 92.75 99 LEU A CA 1
ATOM 769 C C . LEU A 1 99 ? -8.185 -5.118 9.649 1.00 92.75 99 LEU A C 1
ATOM 771 O O . LEU A 1 99 ? -7.164 -5.239 10.317 1.00 92.75 99 LEU A O 1
ATOM 775 N N . GLU A 1 100 ? -9.287 -5.833 9.882 1.00 91.94 100 GLU A N 1
ATOM 776 C CA . GLU A 1 100 ? -9.406 -6.813 10.972 1.00 91.94 100 GLU A CA 1
ATOM 777 C C . GLU A 1 100 ? -8.363 -7.934 10.844 1.00 91.94 100 GLU A C 1
ATOM 779 O O . GLU A 1 100 ? -7.730 -8.316 11.825 1.00 91.94 100 GLU A O 1
ATOM 784 N N . LYS A 1 101 ? -8.105 -8.416 9.620 1.00 89.44 101 LYS A N 1
ATOM 785 C CA . LYS A 1 101 ? -7.058 -9.421 9.359 1.00 89.44 101 LYS A CA 1
ATOM 786 C C . LYS A 1 101 ? -5.639 -8.913 9.605 1.00 89.44 101 LYS A C 1
ATOM 788 O O . LYS A 1 101 ? -4.748 -9.728 9.785 1.00 89.44 101 LYS A O 1
ATOM 793 N N . LEU A 1 102 ? -5.416 -7.601 9.543 1.00 82.50 102 LEU A N 1
ATOM 794 C CA . LEU A 1 102 ? -4.127 -6.976 9.853 1.00 82.50 102 LEU A CA 1
ATOM 795 C C . LEU A 1 102 ? -3.984 -6.650 11.349 1.00 82.50 102 LEU A C 1
ATOM 797 O O . LEU A 1 102 ? -2.896 -6.273 11.785 1.00 82.50 102 LEU A O 1
ATOM 801 N N . ALA A 1 103 ? -5.076 -6.698 12.116 1.00 71.62 103 ALA A N 1
ATOM 802 C CA . ALA A 1 103 ? -5.091 -6.395 13.544 1.00 71.62 103 ALA A CA 1
ATOM 803 C C . ALA A 1 103 ? -4.864 -7.633 14.430 1.00 71.62 103 ALA A C 1
ATOM 805 O O . ALA A 1 103 ? -4.397 -7.468 15.557 1.00 71.62 103 ALA A O 1
ATOM 806 N N . GLY A 1 104 ? -5.197 -8.829 13.931 1.00 57.09 104 GLY A N 1
ATOM 807 C CA . GLY A 1 104 ? -4.922 -10.122 14.575 1.00 57.09 104 GLY A CA 1
ATOM 808 C C . GLY A 1 104 ? -3.583 -10.715 14.169 1.00 57.09 104 GLY A C 1
ATOM 809 O O . GLY A 1 104 ? -2.997 -11.413 15.024 1.00 57.09 104 GLY A O 1
#

Radius of gyration: 14.24 Å; chains: 1; bounding box: 31×27×38 Å

pLDDT: mean 88.13, std 12.9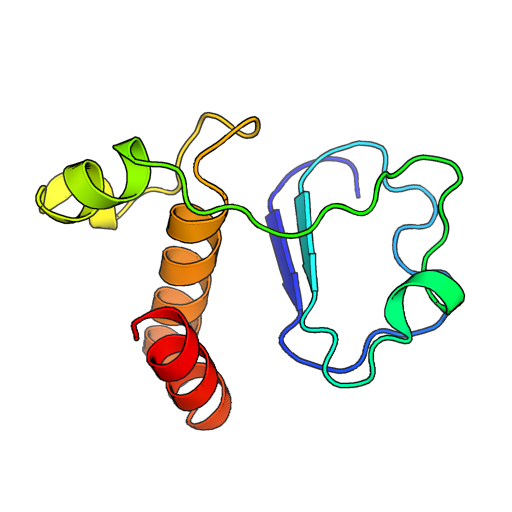6, range [52.0, 98.0]

Sequence (104 aa):
MTGGVVVVLGKSGRNFAAGMNGGIAYVLDEKGDFDIRCNRAMVEIAKIAEEPADKERMNTPEEKRELPKNMLGHDALRLKTLIERHVRHTGSKRDWMILEKLAG